Protein AF-A0ABD0JSL9-F1 (afdb_monomer_lite)

Radius of gyration: 33.21 Å; chains: 1; bounding box: 53×94×77 Å

Sequence (143 aa):
GLDPYSRDEIYRDDRREEEDPYRRVVRNGRGASDRFNADHLADQNSLSDFNSSEPAFELDHLATFAAGGARKGTMHVEDGLRKLRQMENTTGIWTMRCILLVERRFIVILDKNSGEELERFPVQYVQEPTAIFKNDRARSTTT

pLDDT: mean 70.07, std 23.46, range [32.88, 97.81]

InterPro domains:
  IPR011993 PH-like domain superfamily [G3DSA:2.30.29.30] (49-141)
  IPR013625 Tensin/EPS8 phosphotyrosine-binding domain [PF08416] (58-136)
  IPR039801 Epidermal growth factor receptor kinase substrate 8-like [PTHR12287] (51-139)

Organism: NCBI:txid370345

Structure (mmCIF, N/CA/C/O backbone):
data_AF-A0ABD0JSL9-F1
#
_entry.id   AF-A0ABD0JSL9-F1
#
loop_
_atom_site.group_PDB
_atom_site.id
_atom_site.type_symbol
_atom_site.label_atom_id
_atom_site.label_alt_id
_atom_site.label_comp_id
_atom_site.label_asym_id
_atom_site.label_entity_id
_atom_site.label_seq_id
_atom_site.pdbx_PDB_ins_code
_atom_site.Cartn_x
_atom_site.Cartn_y
_atom_site.Cartn_z
_atom_site.occupancy
_atom_site.B_iso_or_equiv
_atom_site.auth_seq_id
_atom_site.auth_comp_id
_atom_site.auth_asym_id
_atom_site.auth_atom_id
_atom_site.pdbx_PDB_model_num
ATOM 1 N N . GLY A 1 1 ? -41.353 -78.548 33.325 1.00 37.25 1 GLY A N 1
ATOM 2 C CA . GLY A 1 1 ? -41.331 -77.536 34.393 1.00 37.25 1 GLY A CA 1
ATOM 3 C C . GLY A 1 1 ? -39.888 -77.241 34.721 1.00 37.25 1 GLY A C 1
ATOM 4 O O . GLY A 1 1 ? -39.125 -78.190 34.811 1.00 37.25 1 GLY A O 1
ATOM 5 N N . LEU A 1 2 ? -39.558 -75.952 34.795 1.00 36.72 2 LEU A N 1
ATOM 6 C CA . LEU A 1 2 ? -38.305 -75.334 35.267 1.00 36.72 2 LEU A CA 1
ATOM 7 C C . LEU A 1 2 ? -37.860 -75.984 36.608 1.00 36.72 2 LEU A C 1
ATOM 9 O O . LEU A 1 2 ? -38.735 -76.390 37.366 1.00 36.72 2 LEU A O 1
ATOM 13 N N . ASP A 1 3 ? -36.579 -76.206 36.923 1.00 46.94 3 ASP A N 1
ATOM 14 C CA . ASP A 1 3 ? -35.562 -75.179 37.203 1.00 46.94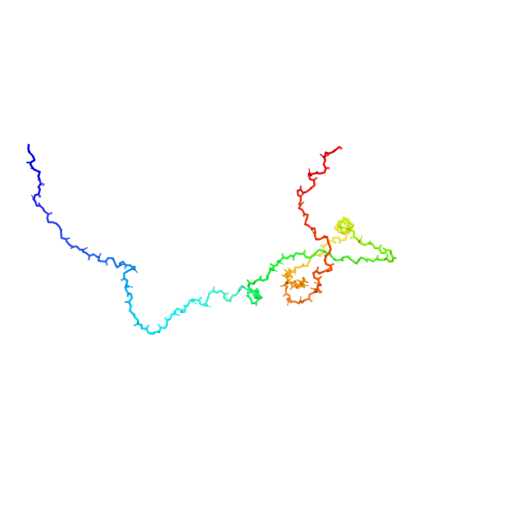 3 ASP A CA 1
ATOM 15 C C . ASP A 1 3 ? -34.102 -75.728 37.090 1.00 46.94 3 ASP A C 1
ATOM 17 O O . ASP A 1 3 ? -33.869 -76.905 37.390 1.00 46.94 3 ASP A O 1
ATOM 21 N N . PRO A 1 4 ? -33.155 -74.886 36.619 1.00 44.97 4 PRO A N 1
ATOM 22 C CA . PRO A 1 4 ? -31.752 -75.170 36.305 1.00 44.97 4 PRO A CA 1
ATOM 23 C C . PRO A 1 4 ? -30.720 -75.020 37.450 1.00 44.97 4 PRO A C 1
ATOM 25 O O . PRO A 1 4 ? -30.772 -74.132 38.285 1.00 44.97 4 PRO A O 1
ATOM 28 N N . TYR A 1 5 ? -29.677 -75.850 37.360 1.00 42.75 5 TYR A N 1
ATOM 29 C CA . TYR A 1 5 ? -28.267 -75.591 37.695 1.00 42.75 5 TYR A CA 1
ATOM 30 C C . TYR A 1 5 ? -27.906 -74.314 38.489 1.00 42.75 5 TYR A C 1
ATOM 32 O O . TYR A 1 5 ? -27.988 -73.203 37.976 1.00 42.75 5 TYR A O 1
ATOM 40 N N . SER A 1 6 ? -27.243 -74.495 39.634 1.00 47.94 6 SER A N 1
ATOM 41 C CA . SER A 1 6 ? -25.767 -74.430 39.729 1.00 47.94 6 SER A CA 1
ATOM 42 C C . SER A 1 6 ? -25.315 -73.874 41.087 1.00 47.94 6 SER A C 1
ATOM 44 O O . SER A 1 6 ? -25.381 -72.679 41.365 1.00 47.94 6 SER A O 1
ATOM 46 N N . ARG A 1 7 ? -24.823 -74.784 41.922 1.00 39.66 7 ARG A N 1
ATOM 47 C CA . ARG A 1 7 ? -24.014 -74.589 43.133 1.00 39.66 7 ARG A CA 1
ATOM 48 C C . ARG A 1 7 ? -22.830 -75.533 42.920 1.00 39.66 7 ARG A C 1
ATOM 50 O O . ARG A 1 7 ? -23.072 -76.663 42.513 1.00 39.66 7 ARG A O 1
ATOM 57 N N . ASP A 1 8 ? -21.563 -75.214 43.092 1.00 36.97 8 ASP A N 1
ATOM 58 C CA . ASP A 1 8 ? -20.811 -74.123 43.694 1.00 36.97 8 ASP A CA 1
ATOM 59 C C . ASP A 1 8 ? -19.435 -74.150 42.986 1.00 36.97 8 ASP A C 1
ATOM 61 O O . ASP A 1 8 ? -19.054 -75.213 42.507 1.00 36.97 8 ASP A O 1
ATOM 65 N N . GLU A 1 9 ? -18.688 -73.041 42.931 1.00 40.81 9 GLU A N 1
ATOM 66 C CA . GLU A 1 9 ? -17.226 -73.019 43.182 1.00 40.81 9 GLU A CA 1
ATOM 67 C C . GLU A 1 9 ? -16.654 -71.599 43.014 1.00 40.81 9 GLU A C 1
ATOM 69 O O . GLU A 1 9 ? -16.235 -71.147 41.954 1.00 40.81 9 GLU A O 1
ATOM 74 N N . ILE A 1 10 ? -16.731 -70.858 44.119 1.00 41.38 10 ILE A N 1
ATOM 75 C CA . ILE A 1 10 ? -15.636 -70.118 44.764 1.00 41.38 10 ILE A CA 1
ATOM 76 C C . ILE A 1 10 ? -14.383 -69.879 43.890 1.00 41.38 10 ILE A C 1
ATOM 78 O O . ILE A 1 10 ? -13.481 -70.709 43.869 1.00 41.38 10 ILE A O 1
ATOM 82 N N . TYR A 1 11 ? -14.235 -68.661 43.359 1.00 38.72 11 TYR A N 1
ATOM 83 C CA . TYR A 1 11 ? -12.940 -67.970 43.318 1.00 38.72 11 TYR A CA 1
ATOM 84 C C . TYR A 1 11 ? -13.102 -66.522 43.782 1.00 38.72 11 TYR A C 1
ATOM 86 O O . TYR A 1 11 ? -14.113 -65.864 43.546 1.00 38.72 11 TYR A O 1
ATOM 94 N N . ARG A 1 12 ? -12.110 -66.106 44.563 1.00 42.66 12 ARG A N 1
ATOM 95 C CA . ARG A 1 12 ? -12.087 -64.945 45.444 1.00 42.66 12 ARG A CA 1
ATOM 96 C C . ARG A 1 12 ? -11.902 -63.627 44.690 1.00 42.66 12 ARG A C 1
ATOM 98 O O . ARG A 1 12 ? -11.105 -63.539 43.767 1.00 42.66 12 ARG A O 1
ATOM 105 N N . ASP A 1 13 ? -12.648 -62.651 45.188 1.00 41.62 13 ASP A N 1
ATOM 106 C CA . ASP A 1 13 ? -12.357 -61.226 45.365 1.00 41.62 13 ASP A CA 1
ATOM 107 C C . ASP A 1 13 ? -10.915 -60.758 45.082 1.00 41.62 13 ASP A C 1
ATOM 109 O O . ASP A 1 13 ? -9.981 -61.174 45.760 1.00 41.62 13 ASP A O 1
ATOM 113 N N . ASP A 1 14 ? -10.790 -59.830 44.131 1.00 40.69 14 ASP A N 1
ATOM 114 C CA . ASP A 1 14 ? -9.835 -58.717 44.165 1.00 40.69 14 ASP A CA 1
ATOM 115 C C . ASP A 1 14 ? -10.476 -57.531 43.420 1.00 40.69 14 ASP A C 1
ATOM 117 O O . ASP A 1 14 ? -10.244 -57.277 42.233 1.00 40.69 14 ASP A O 1
ATOM 121 N N . ARG A 1 15 ? -11.356 -56.809 44.125 1.00 45.66 15 ARG A N 1
ATOM 122 C CA . ARG A 1 15 ? -11.791 -55.462 43.733 1.00 45.66 15 ARG A CA 1
ATOM 123 C C . ARG A 1 15 ? -10.578 -54.532 43.655 1.00 45.66 15 ARG A C 1
ATOM 125 O O . ARG A 1 15 ? -10.098 -54.049 44.678 1.00 45.66 15 ARG A O 1
ATOM 132 N N . ARG A 1 16 ? -10.143 -54.179 42.446 1.00 39.69 16 ARG A N 1
ATOM 133 C CA . ARG A 1 16 ? -9.540 -52.860 42.221 1.00 39.69 16 ARG A CA 1
ATOM 134 C C . ARG A 1 16 ? -10.669 -51.896 41.892 1.00 39.69 16 ARG A C 1
ATOM 136 O O . ARG A 1 16 ? -11.269 -51.979 40.827 1.00 39.69 16 ARG A O 1
ATOM 143 N N . GLU A 1 17 ? -10.997 -51.045 42.855 1.00 48.22 17 GLU A N 1
ATOM 144 C CA . GLU A 1 17 ? -11.860 -49.885 42.659 1.00 48.22 17 GLU A CA 1
ATOM 145 C C . GLU A 1 17 ? -11.149 -48.936 41.681 1.00 48.22 17 GLU A C 1
ATOM 147 O O . GLU A 1 17 ? -10.259 -48.185 42.070 1.00 48.22 17 GLU A O 1
ATOM 152 N N . GLU A 1 18 ? -11.473 -49.020 40.389 1.00 46.78 18 GLU A N 1
ATOM 153 C CA . GLU A 1 18 ? -11.147 -47.948 39.449 1.00 46.78 18 GLU A CA 1
ATOM 154 C C . GLU A 1 18 ? -12.000 -46.734 39.827 1.00 46.78 18 GLU A C 1
ATOM 156 O O . GLU A 1 18 ? -13.229 -46.744 39.726 1.00 46.78 18 GLU A O 1
ATOM 161 N N . GLU A 1 19 ? -11.329 -45.713 40.355 1.00 47.97 19 GLU A N 1
ATOM 162 C CA . GLU A 1 19 ? -11.908 -44.425 40.710 1.00 47.97 19 GLU A CA 1
ATOM 163 C C . GLU A 1 19 ? -12.548 -43.785 39.470 1.00 47.97 19 GLU A C 1
ATOM 165 O O . GLU A 1 19 ? -11.863 -43.387 38.531 1.00 47.97 19 GLU A O 1
ATOM 170 N N . ASP A 1 20 ? -13.877 -43.684 39.469 1.00 48.88 20 ASP A N 1
ATOM 171 C CA . ASP A 1 20 ? -14.653 -42.965 38.458 1.00 48.88 20 ASP A CA 1
ATOM 172 C C . ASP A 1 20 ? -14.411 -41.445 38.612 1.00 48.88 20 ASP A C 1
ATOM 174 O O . ASP A 1 20 ? -14.859 -40.848 39.605 1.00 48.88 20 ASP A O 1
ATOM 178 N N . PRO A 1 21 ? -13.706 -40.777 37.673 1.00 50.03 21 PRO A N 1
ATOM 179 C CA . PRO A 1 21 ? -13.265 -39.392 37.846 1.00 50.03 21 PRO A CA 1
ATOM 180 C C . PRO A 1 21 ? -14.407 -38.367 37.766 1.00 50.03 21 PRO A C 1
ATOM 182 O O . PRO A 1 21 ? -14.173 -37.174 37.956 1.00 50.03 21 PRO A O 1
ATOM 185 N N . TYR A 1 22 ? -15.650 -38.794 37.524 1.00 42.09 22 TYR A N 1
ATOM 186 C CA . TYR A 1 22 ? -16.796 -37.888 37.394 1.00 42.09 22 TYR A CA 1
ATOM 187 C C . TYR A 1 22 ? -17.657 -37.769 38.655 1.00 42.09 22 TYR A C 1
ATOM 189 O O . TYR A 1 22 ? -18.662 -37.052 38.655 1.00 42.09 22 TYR A O 1
ATOM 197 N N . ARG A 1 23 ? -17.267 -38.402 39.771 1.00 48.53 23 ARG A N 1
ATOM 198 C CA . ARG A 1 23 ? -18.041 -38.349 41.018 1.00 48.53 23 ARG A CA 1
ATOM 199 C C . ARG A 1 23 ? -17.403 -37.466 42.091 1.00 48.53 23 ARG A C 1
ATOM 201 O O . ARG A 1 23 ? -16.936 -37.961 43.113 1.00 48.53 23 ARG A O 1
ATOM 208 N N . ARG A 1 24 ? -17.544 -36.137 41.973 1.00 41.06 24 ARG A N 1
ATOM 209 C CA . ARG A 1 24 ? -17.667 -35.309 43.191 1.00 41.06 24 ARG A CA 1
ATOM 210 C C . ARG A 1 24 ? -18.560 -34.074 43.057 1.00 41.06 24 ARG A C 1
ATOM 212 O O . ARG A 1 24 ? -18.257 -33.087 42.404 1.00 41.06 24 ARG A O 1
ATOM 219 N N . VAL A 1 25 ? -19.660 -34.198 43.790 1.00 39.09 25 VAL A N 1
ATOM 220 C CA . VAL A 1 25 ? -20.605 -33.211 44.315 1.00 39.09 25 VAL A CA 1
ATOM 221 C C . VAL A 1 25 ? -20.020 -31.859 44.748 1.00 39.09 25 VAL A C 1
ATOM 223 O O . VAL A 1 25 ? -19.060 -31.776 45.508 1.00 39.09 25 VAL A O 1
ATOM 226 N N . VAL A 1 26 ? -20.766 -30.826 44.351 1.00 47.88 26 VAL A N 1
ATOM 227 C CA . VAL A 1 26 ? -21.046 -29.539 45.008 1.00 47.88 26 VAL A CA 1
ATOM 228 C C . VAL A 1 26 ? -20.678 -29.472 46.504 1.00 47.88 26 VAL A C 1
ATOM 230 O O . VAL A 1 26 ? -21.320 -30.125 47.329 1.00 47.88 26 VAL A O 1
ATOM 233 N N . ARG A 1 27 ? -19.746 -28.577 46.875 1.00 36.28 27 ARG A N 1
ATOM 234 C CA . ARG A 1 27 ? -19.806 -27.778 48.120 1.00 36.28 27 ARG A CA 1
ATOM 235 C C . ARG A 1 27 ? -18.802 -26.616 48.120 1.00 36.28 27 ARG A C 1
ATOM 237 O O . ARG A 1 27 ? -17.629 -26.791 47.822 1.00 36.28 27 ARG A O 1
ATOM 244 N N . ASN A 1 28 ? -19.309 -25.444 48.494 1.00 38.72 28 ASN A N 1
ATOM 245 C CA . ASN A 1 28 ? -18.648 -24.139 48.564 1.00 38.72 28 ASN A CA 1
ATOM 246 C C . ASN A 1 28 ? -17.298 -24.139 49.307 1.00 38.72 28 ASN A C 1
ATOM 248 O O . ASN A 1 28 ? -17.215 -24.603 50.443 1.00 38.72 28 ASN A O 1
ATOM 252 N N . GLY A 1 29 ? -16.291 -23.482 48.727 1.00 32.88 29 GLY A N 1
ATOM 253 C CA . GLY A 1 29 ? -15.022 -23.174 49.384 1.00 32.88 29 GLY A CA 1
ATOM 254 C C . GLY A 1 29 ? -14.081 -22.419 48.448 1.00 32.88 29 GLY A C 1
ATOM 255 O O . GLY A 1 29 ? -13.887 -22.809 47.308 1.00 32.88 29 GLY A O 1
ATOM 256 N N . ARG A 1 30 ? -13.554 -21.293 48.923 1.00 41.16 30 ARG A N 1
ATOM 257 C CA . ARG A 1 30 ? -12.666 -20.364 48.216 1.00 41.16 30 ARG A CA 1
ATOM 258 C C . ARG A 1 30 ? -11.325 -21.021 47.861 1.00 41.16 30 ARG A C 1
ATOM 260 O O . ARG A 1 30 ? -10.764 -21.708 48.707 1.00 41.16 30 ARG A O 1
ATOM 267 N N . GLY A 1 31 ? -10.760 -20.661 46.706 1.00 37.28 31 GLY A N 1
ATOM 268 C CA . GLY A 1 31 ? -9.323 -20.785 46.441 1.00 37.28 31 GLY A CA 1
ATOM 269 C C . GLY A 1 31 ? -8.963 -21.501 45.141 1.00 37.28 31 GLY A C 1
ATOM 270 O O . GLY A 1 31 ? -9.313 -22.657 44.956 1.00 37.28 31 GLY A O 1
ATOM 271 N N . ALA A 1 32 ? -8.182 -20.799 44.316 1.00 50.62 32 ALA A N 1
ATOM 272 C CA . ALA A 1 32 ? -7.266 -21.344 43.313 1.00 50.62 32 ALA A CA 1
ATOM 273 C C . ALA A 1 32 ? -7.885 -22.154 42.157 1.00 50.62 32 ALA A C 1
ATOM 275 O O . ALA A 1 32 ? -7.666 -23.354 42.043 1.00 50.62 32 ALA A O 1
ATOM 276 N N . SER A 1 33 ? -8.579 -21.469 41.245 1.00 42.00 33 SER A N 1
ATOM 277 C CA . SER A 1 33 ? -8.821 -21.983 39.895 1.00 42.00 33 SER A CA 1
ATOM 278 C C . SER A 1 33 ? -7.608 -21.696 39.006 1.00 42.00 33 SER A C 1
ATOM 280 O O . SER A 1 33 ? -7.358 -20.554 38.619 1.00 42.00 33 SER A O 1
ATOM 282 N N . ASP A 1 34 ? -6.863 -22.764 38.750 1.00 43.91 34 ASP A N 1
ATOM 283 C CA . ASP A 1 34 ? -6.288 -23.115 37.457 1.00 43.91 34 ASP A CA 1
ATOM 284 C C . ASP A 1 34 ? -5.349 -22.096 36.810 1.00 43.91 34 ASP A C 1
ATOM 286 O O . ASP A 1 34 ? -5.690 -21.302 35.934 1.00 43.91 34 ASP A O 1
ATOM 290 N N . ARG A 1 35 ? -4.079 -22.241 37.201 1.00 43.25 35 ARG A N 1
ATOM 291 C CA . ARG A 1 35 ? -2.927 -21.963 36.343 1.00 43.25 35 ARG A CA 1
ATOM 292 C C . ARG A 1 35 ? -3.025 -22.864 35.107 1.00 43.25 35 ARG A C 1
ATOM 294 O O . ARG A 1 35 ? -2.435 -23.940 35.070 1.00 43.25 35 ARG A O 1
ATOM 301 N N . PHE A 1 36 ? -3.796 -22.445 34.111 1.00 44.31 36 PHE A N 1
ATOM 302 C CA . PHE A 1 36 ? -3.683 -23.008 32.774 1.00 44.31 36 PHE A CA 1
ATOM 303 C C . PHE A 1 36 ? -2.287 -22.665 32.253 1.00 44.31 36 PHE A C 1
ATOM 305 O O . PHE A 1 36 ? -1.916 -21.496 32.199 1.00 44.31 36 PHE A O 1
ATOM 312 N N . ASN A 1 37 ? -1.509 -23.715 31.978 1.00 46.09 37 ASN A N 1
ATOM 313 C CA . ASN A 1 37 ? -0.131 -23.703 31.487 1.00 46.09 37 ASN A CA 1
ATOM 314 C C . ASN A 1 37 ? 0.167 -22.510 30.564 1.00 46.09 37 ASN A C 1
ATOM 316 O O . ASN A 1 37 ? -0.190 -22.523 29.388 1.00 46.09 37 ASN A O 1
ATOM 320 N N . ALA A 1 38 ? 0.864 -21.513 31.111 1.00 47.69 38 ALA A N 1
ATOM 321 C CA . ALA A 1 38 ? 1.350 -20.326 30.410 1.00 47.69 38 ALA A CA 1
ATOM 322 C C . ALA A 1 38 ? 2.804 -20.480 29.916 1.00 47.69 38 ALA A C 1
ATOM 324 O O . ALA A 1 38 ? 3.397 -19.511 29.456 1.00 47.69 38 ALA A O 1
ATOM 325 N N . ASP A 1 39 ? 3.372 -21.691 29.973 1.00 45.03 39 ASP A N 1
ATOM 326 C CA . ASP A 1 39 ? 4.827 -21.886 29.874 1.00 45.03 39 ASP A CA 1
ATOM 327 C C . ASP A 1 39 ? 5.286 -22.681 28.636 1.00 45.03 39 ASP A C 1
ATOM 329 O O . ASP A 1 39 ? 6.399 -23.198 28.625 1.00 45.03 39 ASP A O 1
ATOM 333 N N . HIS A 1 40 ? 4.478 -22.808 27.570 1.00 45.44 40 HIS A N 1
ATOM 334 C CA . HIS A 1 40 ? 4.905 -23.601 26.400 1.00 45.44 40 HIS A CA 1
ATOM 335 C C . HIS A 1 40 ? 4.554 -23.065 25.003 1.00 45.44 40 HIS A C 1
ATOM 337 O O . HIS A 1 40 ? 4.551 -23.847 24.054 1.00 45.44 40 HIS A O 1
ATOM 343 N N . LEU A 1 41 ? 4.303 -21.757 24.845 1.00 46.12 41 LEU A N 1
ATOM 344 C CA . LEU A 1 41 ? 4.181 -21.102 23.523 1.00 46.12 41 LEU A CA 1
ATOM 345 C C . LEU A 1 41 ? 4.804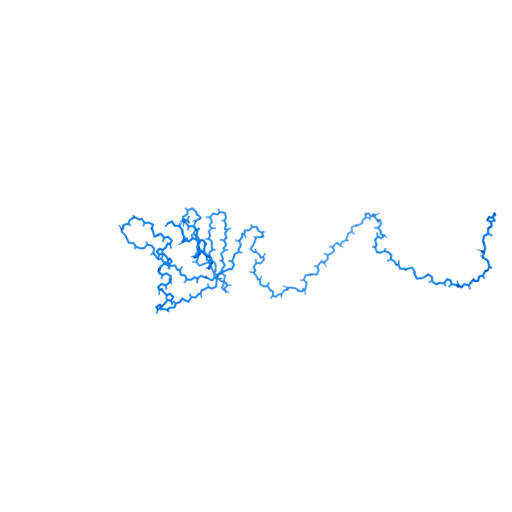 -19.693 23.470 1.00 46.12 41 LEU A C 1
ATOM 347 O O . LEU A 1 41 ? 4.460 -18.881 22.614 1.00 46.12 41 LEU A O 1
ATOM 351 N N . ALA A 1 42 ? 5.749 -19.401 24.362 1.00 46.62 42 ALA A N 1
ATOM 352 C CA . ALA A 1 42 ? 6.530 -18.170 24.327 1.00 46.62 42 ALA A CA 1
ATOM 353 C C . ALA A 1 42 ? 7.632 -18.238 23.250 1.00 46.62 42 ALA A C 1
ATOM 355 O O . ALA A 1 42 ? 8.801 -18.152 23.599 1.00 46.62 42 ALA A O 1
ATOM 356 N N . ASP A 1 43 ? 7.278 -18.452 21.972 1.00 45.72 43 ASP A N 1
ATOM 357 C CA . ASP A 1 43 ? 8.181 -18.098 20.856 1.00 45.72 43 ASP A CA 1
ATOM 358 C C . ASP A 1 43 ? 7.547 -18.056 19.448 1.00 45.72 43 ASP A C 1
ATOM 360 O O . ASP A 1 43 ? 8.240 -18.205 18.443 1.00 45.72 43 ASP A O 1
ATOM 364 N N . GLN A 1 44 ? 6.226 -17.881 19.317 1.00 48.53 44 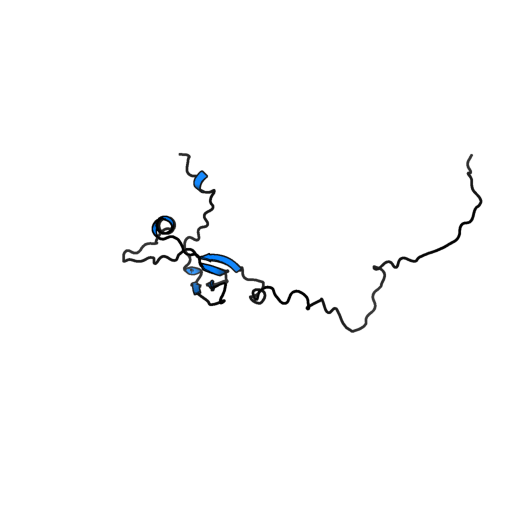GLN A N 1
ATOM 365 C CA . GLN A 1 44 ? 5.626 -17.673 17.992 1.00 48.53 44 GLN A CA 1
ATOM 366 C C . GLN A 1 44 ? 4.703 -16.460 17.965 1.00 48.53 44 GLN A C 1
ATOM 368 O O . GLN A 1 44 ? 3.489 -16.550 18.081 1.00 48.53 44 GLN A O 1
ATOM 373 N N . ASN A 1 45 ? 5.364 -15.341 17.679 1.00 45.69 45 ASN A N 1
ATOM 374 C CA . ASN A 1 45 ? 4.869 -14.260 16.845 1.00 45.69 45 ASN A CA 1
ATOM 375 C C . ASN A 1 45 ? 3.840 -13.316 17.489 1.00 45.69 45 ASN A C 1
ATOM 377 O O . ASN A 1 45 ? 2.642 -13.576 17.553 1.00 45.69 45 ASN A O 1
ATOM 381 N N . SER A 1 46 ? 4.375 -12.161 17.880 1.00 49.44 46 SER A N 1
ATOM 382 C CA . SER A 1 46 ? 3.757 -10.905 18.310 1.00 49.44 46 SER A CA 1
ATOM 383 C C . SER A 1 46 ? 2.717 -10.345 17.314 1.00 49.44 46 SER A C 1
ATOM 385 O O . SER A 1 46 ? 2.881 -9.256 16.771 1.00 49.44 46 SER A O 1
ATOM 387 N N . LEU A 1 47 ? 1.641 -11.090 17.059 1.00 52.56 47 LEU A N 1
ATOM 388 C CA . LEU A 1 47 ? 0.451 -10.657 16.313 1.00 52.56 47 LEU A CA 1
ATOM 389 C C . LEU A 1 47 ? -0.838 -10.834 17.133 1.00 52.56 47 LEU A C 1
ATOM 391 O O . LEU A 1 47 ? -1.872 -10.282 16.772 1.00 52.56 47 LEU A O 1
ATOM 395 N N . SER A 1 48 ? -0.790 -11.569 18.248 1.00 50.47 48 SER A N 1
ATOM 396 C CA . SER A 1 48 ? -1.948 -11.835 19.112 1.00 50.47 48 SER A CA 1
ATOM 397 C C . SER A 1 48 ? -2.395 -10.643 19.967 1.00 50.47 48 SER A C 1
ATOM 399 O O . SER A 1 48 ? -3.502 -10.678 20.496 1.00 50.47 48 SER A O 1
ATOM 401 N N . ASP A 1 49 ? -1.576 -9.592 20.083 1.00 50.12 49 ASP A N 1
ATOM 402 C CA . ASP A 1 49 ? -1.908 -8.379 20.852 1.00 50.12 49 ASP A CA 1
ATOM 403 C C . ASP A 1 49 ? -2.652 -7.309 20.028 1.00 50.12 49 ASP A C 1
ATOM 405 O O . ASP A 1 49 ? -3.164 -6.336 20.586 1.00 50.12 49 ASP A O 1
ATOM 409 N N . PHE A 1 50 ? -2.800 -7.498 18.711 1.00 53.22 50 PHE A N 1
ATOM 410 C CA . PHE A 1 50 ? -3.705 -6.689 17.892 1.00 53.22 50 PHE A CA 1
ATOM 411 C C . PHE A 1 50 ? -5.125 -7.264 17.985 1.00 53.22 50 PHE A C 1
ATOM 413 O O . PHE A 1 50 ? -5.511 -8.118 17.199 1.00 53.22 50 PHE A O 1
ATOM 420 N N . ASN A 1 51 ? -5.882 -6.814 18.993 1.00 46.06 51 ASN A N 1
ATOM 421 C CA . ASN A 1 51 ? -7.351 -6.825 19.081 1.00 46.06 51 ASN A CA 1
ATOM 422 C C . ASN A 1 51 ? -8.079 -7.920 18.267 1.00 46.06 51 ASN A C 1
ATOM 424 O O . ASN A 1 51 ? -8.358 -7.757 17.081 1.00 46.06 51 ASN A O 1
ATOM 428 N N . SER A 1 52 ? -8.517 -8.971 18.960 1.00 54.84 52 SER A N 1
ATOM 429 C CA . SER A 1 52 ? -9.242 -10.170 18.495 1.00 54.84 52 SER A CA 1
ATOM 430 C C . SER A 1 52 ? -10.551 -9.978 17.693 1.00 54.84 52 SER A C 1
ATOM 432 O O . SER A 1 52 ? -11.332 -10.921 17.569 1.00 54.84 52 SER A O 1
ATOM 434 N N . SER A 1 53 ? -10.830 -8.796 17.139 1.00 67.06 53 SER A N 1
ATOM 435 C CA . SER A 1 53 ? -12.065 -8.490 16.410 1.00 67.06 53 SER A CA 1
ATOM 436 C C . SER A 1 53 ? -11.876 -7.944 14.992 1.00 67.06 53 SER A C 1
ATOM 438 O O . SER A 1 53 ? -12.852 -7.986 14.240 1.00 67.06 53 SER A O 1
ATOM 440 N N . GLU A 1 54 ? -10.716 -7.402 14.611 1.00 76.94 54 GLU A N 1
ATOM 441 C CA . GLU A 1 54 ? -10.541 -6.788 13.283 1.00 76.94 54 GLU A CA 1
ATOM 442 C C . GLU A 1 54 ? -9.764 -7.722 12.336 1.00 76.94 54 GLU A C 1
ATOM 444 O O . GLU A 1 54 ? -8.740 -8.276 12.736 1.00 76.94 54 GLU A O 1
ATOM 449 N N . PRO A 1 55 ? -10.247 -7.961 11.097 1.00 91.31 55 PRO A N 1
ATOM 450 C CA . PRO A 1 55 ? -9.584 -8.874 10.171 1.00 91.31 55 PRO A CA 1
ATOM 451 C C . PRO A 1 55 ? -8.174 -8.409 9.786 1.00 91.31 55 PRO A C 1
ATOM 453 O O . PRO A 1 55 ? -7.988 -7.280 9.325 1.00 91.31 55 PRO A O 1
ATOM 456 N N . ALA A 1 56 ? -7.210 -9.323 9.908 1.00 93.94 56 ALA A N 1
ATOM 457 C CA . ALA A 1 56 ? -5.826 -9.150 9.486 1.00 93.94 56 ALA A CA 1
ATOM 458 C C . ALA A 1 56 ? -5.452 -10.220 8.452 1.00 93.94 56 ALA A C 1
ATOM 460 O O . ALA A 1 56 ? -5.730 -11.405 8.651 1.00 93.94 56 ALA A O 1
ATOM 461 N N . PHE A 1 57 ? -4.812 -9.812 7.357 1.00 96.06 57 PHE A N 1
ATOM 462 C CA . PHE A 1 57 ? -4.418 -10.711 6.272 1.00 96.06 57 PHE A CA 1
ATOM 463 C C . PHE A 1 57 ? -2.938 -10.552 5.951 1.00 96.06 57 PHE A C 1
ATOM 465 O O . PHE A 1 57 ? -2.477 -9.447 5.678 1.00 96.06 57 PHE A O 1
ATOM 472 N N . GLU A 1 58 ? -2.199 -11.656 5.931 1.00 96.62 58 GLU A N 1
ATOM 473 C CA . GLU A 1 58 ? -0.853 -11.653 5.363 1.00 96.62 58 GLU A CA 1
ATOM 474 C C . GLU A 1 58 ? -0.934 -11.625 3.834 1.00 96.62 58 GLU A C 1
ATOM 476 O O . GLU A 1 58 ? -1.717 -12.371 3.238 1.00 96.62 58 GLU A O 1
ATOM 481 N N . LEU A 1 59 ? -0.123 -10.784 3.192 1.00 96.25 59 LEU A N 1
ATOM 482 C CA . LEU A 1 59 ? -0.078 -10.686 1.736 1.00 96.25 59 LEU A CA 1
ATOM 483 C C . LEU A 1 59 ? 1.301 -10.292 1.210 1.00 96.25 59 LEU A C 1
ATOM 485 O O . LEU A 1 59 ? 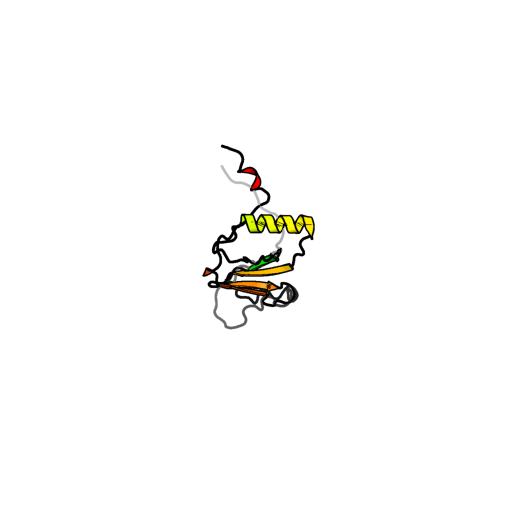2.127 -9.735 1.929 1.00 96.25 59 LEU A O 1
ATOM 489 N N . ASP A 1 60 ? 1.518 -10.564 -0.074 1.00 96.88 60 ASP A N 1
ATOM 490 C CA . ASP A 1 60 ? 2.651 -10.054 -0.837 1.00 96.88 60 ASP A CA 1
ATOM 491 C C . ASP A 1 60 ? 2.182 -8.843 -1.657 1.00 96.88 60 ASP A C 1
ATOM 493 O O . ASP A 1 60 ? 1.385 -8.974 -2.591 1.00 96.88 60 ASP A O 1
ATOM 497 N N . HIS A 1 61 ? 2.657 -7.648 -1.307 1.00 95.38 61 HIS A N 1
ATOM 498 C CA . HIS A 1 61 ? 2.418 -6.441 -2.093 1.00 95.38 61 HIS A CA 1
ATOM 499 C C . HIS A 1 61 ? 3.240 -6.501 -3.383 1.00 95.38 61 HIS A C 1
ATOM 501 O O . HIS A 1 61 ? 4.436 -6.794 -3.351 1.00 95.38 61 HIS A O 1
ATOM 507 N N . LEU A 1 62 ? 2.577 -6.268 -4.520 1.00 95.62 62 LEU A N 1
ATOM 508 C CA . LEU A 1 62 ? 3.184 -6.401 -5.847 1.00 95.62 62 LEU A CA 1
ATOM 509 C C . LEU A 1 62 ? 3.588 -5.053 -6.452 1.00 95.62 62 LEU A C 1
ATOM 511 O O . LEU A 1 62 ? 4.635 -4.951 -7.085 1.00 95.62 62 LEU A O 1
ATOM 515 N N . ALA A 1 63 ? 2.720 -4.043 -6.348 1.00 92.75 63 ALA A N 1
ATOM 516 C CA . ALA A 1 63 ? 2.936 -2.731 -6.948 1.00 92.75 63 ALA A CA 1
ATOM 517 C C . ALA A 1 63 ? 1.910 -1.700 -6.467 1.00 92.75 63 ALA A C 1
ATOM 519 O O . ALA A 1 63 ? 0.743 -2.031 -6.263 1.00 92.75 63 ALA A O 1
ATOM 520 N N . THR A 1 64 ? 2.325 -0.433 -6.436 1.00 90.12 64 THR A N 1
ATOM 521 C CA . THR A 1 64 ? 1.430 0.729 -6.353 1.00 90.12 64 THR A CA 1
ATOM 522 C C . THR A 1 64 ? 1.687 1.609 -7.571 1.00 90.12 64 THR A C 1
ATOM 524 O O . THR A 1 64 ? 2.824 1.990 -7.849 1.00 90.12 64 THR A O 1
ATOM 527 N N . PHE A 1 65 ? 0.635 1.942 -8.320 1.00 87.44 65 PHE A N 1
ATOM 528 C CA . PHE A 1 65 ? 0.741 2.831 -9.475 1.00 87.44 65 PHE A CA 1
ATOM 529 C C . PHE A 1 65 ? 0.111 4.179 -9.155 1.00 87.44 65 PHE A C 1
ATOM 531 O O . PHE A 1 65 ? -1.054 4.251 -8.769 1.00 87.44 65 PHE A O 1
ATOM 538 N N . ALA A 1 66 ? 0.848 5.262 -9.395 1.00 83.94 66 ALA A N 1
ATOM 539 C CA . ALA A 1 66 ? 0.255 6.587 -9.361 1.00 83.94 66 ALA A CA 1
ATOM 540 C C . ALA A 1 66 ? -0.793 6.716 -10.479 1.00 83.94 66 ALA A C 1
ATOM 542 O O . ALA A 1 66 ? -0.495 6.531 -11.666 1.00 83.94 66 ALA A O 1
ATOM 543 N N . ALA A 1 67 ? -2.017 7.086 -10.108 1.00 71.94 67 ALA A N 1
ATOM 544 C CA . ALA A 1 67 ? -3.049 7.506 -11.049 1.00 71.94 67 ALA A CA 1
ATOM 545 C C . ALA A 1 67 ? -2.744 8.939 -11.536 1.00 71.94 67 ALA A C 1
ATOM 547 O O . ALA A 1 67 ? -3.367 9.908 -11.113 1.00 71.94 67 ALA A O 1
ATOM 548 N N . GLY A 1 68 ? -1.703 9.105 -12.356 1.00 61.72 68 GLY A N 1
ATOM 549 C CA . GLY A 1 68 ? -1.201 10.423 -12.759 1.00 61.72 68 GLY A CA 1
ATOM 550 C C . GLY A 1 68 ? -1.689 10.908 -14.130 1.00 61.72 68 GLY A C 1
ATOM 551 O O . GLY A 1 68 ? -1.338 10.305 -15.141 1.00 61.72 68 GLY A O 1
ATOM 552 N N . GLY A 1 69 ? -2.380 12.063 -14.159 1.00 52.59 69 GLY A N 1
ATOM 553 C CA . GLY A 1 69 ? -2.261 13.056 -15.246 1.00 52.59 69 GLY A CA 1
ATOM 554 C C . GLY A 1 69 ? -3.541 13.725 -15.790 1.00 52.59 69 GLY A C 1
ATOM 555 O O . GLY A 1 69 ? -4.143 13.207 -16.721 1.00 52.59 69 GLY A O 1
ATOM 556 N N . ALA A 1 70 ? -3.870 14.927 -15.281 1.00 46.84 70 ALA A N 1
ATOM 557 C CA . ALA A 1 70 ? -4.628 16.074 -15.855 1.00 46.84 70 ALA A CA 1
ATOM 558 C C . ALA A 1 70 ? -5.974 15.897 -16.603 1.00 46.84 70 ALA A C 1
ATOM 560 O O . ALA A 1 70 ? -6.669 16.888 -16.827 1.00 46.84 70 ALA A O 1
ATOM 561 N N . ARG A 1 71 ? -6.411 14.689 -16.951 1.00 52.59 71 ARG A N 1
ATOM 562 C CA . ARG A 1 71 ? -7.771 14.425 -17.425 1.00 52.59 71 ARG A CA 1
ATOM 563 C C . ARG A 1 71 ? -8.452 13.506 -16.430 1.00 52.59 71 ARG A C 1
ATOM 565 O O . ARG A 1 71 ? -8.314 12.296 -16.469 1.00 52.59 71 ARG A O 1
ATOM 572 N N . LYS A 1 72 ? -9.129 14.164 -15.492 1.00 53.34 72 LYS A N 1
ATOM 573 C CA . LYS A 1 72 ? -10.168 13.653 -14.597 1.00 53.34 72 LYS A CA 1
ATOM 574 C C . LYS A 1 72 ? -10.786 12.343 -15.122 1.00 53.34 72 LYS A C 1
ATOM 576 O O . LYS A 1 72 ? -11.525 12.381 -16.100 1.00 53.34 72 LYS A O 1
ATOM 581 N N . GLY A 1 73 ? -10.504 11.222 -14.462 1.00 55.00 73 GLY A N 1
ATOM 582 C CA . GLY A 1 73 ? -11.211 9.965 -14.708 1.00 55.00 73 GLY A CA 1
ATOM 583 C C . GLY A 1 73 ? -10.355 8.740 -14.428 1.00 55.00 73 GLY A C 1
ATOM 584 O O . GLY A 1 73 ? -9.570 8.350 -15.280 1.00 55.00 73 GLY A O 1
ATOM 585 N N . THR A 1 74 ? -10.491 8.208 -13.211 1.00 58.47 74 THR A N 1
ATOM 586 C CA . THR A 1 74 ? -10.401 6.776 -12.865 1.00 58.47 74 THR A CA 1
ATOM 587 C C . THR A 1 74 ? -9.503 5.905 -13.757 1.00 58.47 74 THR A C 1
ATOM 589 O O . THR A 1 74 ? -9.907 5.477 -14.834 1.00 58.47 74 THR A O 1
ATOM 592 N N . MET A 1 75 ? -8.298 5.570 -13.270 1.00 68.19 75 MET A N 1
ATOM 593 C CA . MET A 1 75 ? -7.599 4.380 -13.774 1.00 68.19 75 MET A CA 1
ATOM 594 C C . MET A 1 75 ? -8.505 3.183 -13.493 1.00 68.19 75 MET A C 1
ATOM 596 O O . MET A 1 75 ? -8.788 2.910 -12.328 1.00 68.19 75 MET A O 1
ATOM 600 N N . HIS A 1 76 ? -8.970 2.511 -14.540 1.00 81.50 76 HIS A N 1
ATOM 601 C CA . HIS A 1 76 ? -9.805 1.332 -14.373 1.00 81.50 76 HIS A CA 1
ATOM 602 C C . HIS A 1 76 ? -8.938 0.129 -13.980 1.00 81.50 76 HIS A C 1
ATOM 604 O O . HIS A 1 76 ? -7.728 0.093 -14.246 1.00 81.50 76 HIS A O 1
ATOM 610 N N . VAL A 1 77 ? -9.555 -0.878 -13.367 1.00 86.88 77 VAL A N 1
ATOM 611 C CA . VAL A 1 77 ? -8.860 -2.067 -12.856 1.00 86.88 77 VAL A CA 1
ATOM 612 C C . VAL A 1 77 ? -8.012 -2.747 -13.943 1.00 86.88 77 VAL A C 1
ATOM 614 O O . VAL A 1 77 ? -6.862 -3.111 -13.681 1.00 86.88 77 VAL A O 1
ATOM 617 N N . GLU A 1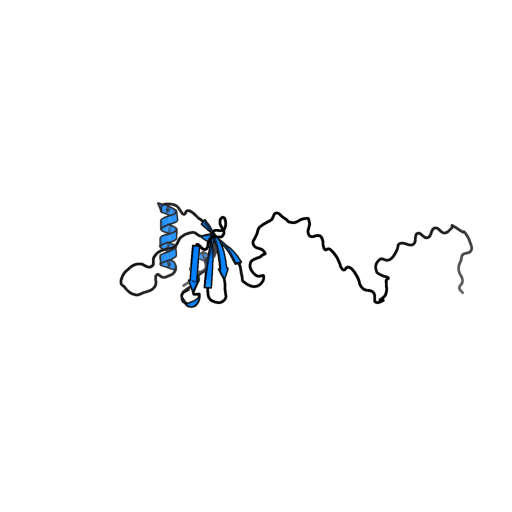 78 ? -8.495 -2.858 -15.190 1.00 88.00 78 GLU A N 1
ATOM 618 C CA . GLU A 1 78 ? -7.702 -3.500 -16.253 1.00 88.00 78 GLU A CA 1
ATOM 619 C C . GLU A 1 78 ? -6.446 -2.720 -16.648 1.00 88.00 78 GLU A C 1
ATOM 621 O O . GLU A 1 78 ? -5.468 -3.334 -17.084 1.00 88.00 78 GLU A O 1
ATOM 626 N N . ASP A 1 79 ? -6.426 -1.395 -16.488 1.00 87.25 79 ASP A N 1
ATOM 627 C CA . ASP A 1 79 ? -5.231 -0.600 -16.774 1.00 87.25 79 ASP A CA 1
ATOM 628 C C . ASP A 1 79 ? -4.128 -0.894 -15.756 1.00 87.25 79 ASP A C 1
ATOM 630 O O . ASP A 1 79 ? -2.962 -1.048 -16.135 1.00 87.25 79 ASP A O 1
ATOM 634 N N . GLY A 1 80 ? -4.501 -1.043 -14.481 1.00 88.81 80 GLY A N 1
ATOM 635 C CA . GLY A 1 80 ? -3.600 -1.493 -13.422 1.00 88.81 80 GLY A CA 1
ATOM 636 C C . GLY A 1 80 ? -3.043 -2.888 -13.708 1.00 88.81 80 GLY A C 1
ATOM 637 O O . GLY A 1 80 ? -1.830 -3.090 -13.669 1.00 88.81 80 GLY A O 1
ATOM 638 N N . LEU A 1 81 ? -3.902 -3.834 -14.102 1.00 91.44 81 LEU A N 1
ATOM 639 C CA . LEU A 1 81 ? -3.478 -5.195 -14.453 1.00 91.44 81 LEU A CA 1
ATOM 640 C C . LEU A 1 81 ? -2.560 -5.235 -15.674 1.00 91.44 81 LEU A C 1
ATOM 642 O O . LEU A 1 81 ? -1.596 -6.001 -15.691 1.00 91.44 81 LEU A O 1
ATOM 646 N N . ARG A 1 82 ? -2.842 -4.429 -16.705 1.00 91.25 82 ARG A N 1
ATOM 647 C CA . ARG A 1 82 ? -1.997 -4.345 -17.903 1.00 91.25 82 ARG A CA 1
ATOM 648 C C . ARG A 1 82 ? -0.602 -3.845 -17.541 1.00 91.25 82 ARG A C 1
ATOM 650 O O . ARG A 1 82 ? 0.377 -4.448 -17.973 1.00 91.25 82 ARG A O 1
ATOM 657 N N . LYS A 1 83 ? -0.516 -2.793 -16.718 1.00 91.06 83 LYS A N 1
ATOM 658 C CA . LYS A 1 83 ? 0.758 -2.264 -16.208 1.00 91.06 83 LYS A CA 1
ATOM 659 C C . LYS A 1 83 ? 1.496 -3.291 -15.352 1.00 91.06 83 LYS A C 1
ATOM 661 O O . LYS A 1 83 ? 2.689 -3.491 -15.558 1.00 91.06 83 LYS A O 1
ATOM 666 N N . LEU A 1 84 ? 0.790 -3.988 -14.460 1.00 92.94 84 LEU A N 1
ATOM 667 C CA . LEU A 1 84 ? 1.373 -5.030 -13.613 1.00 92.94 84 LEU A CA 1
ATOM 668 C C . LEU A 1 84 ? 1.980 -6.169 -14.446 1.00 92.94 84 LEU A C 1
ATOM 670 O O . LEU A 1 84 ? 3.135 -6.529 -14.244 1.00 92.94 84 LEU A O 1
ATOM 674 N N . ARG A 1 85 ? 1.250 -6.671 -15.451 1.00 92.31 85 ARG A N 1
ATOM 675 C CA . ARG A 1 85 ? 1.753 -7.702 -16.378 1.00 92.31 85 ARG A CA 1
ATOM 676 C C . ARG A 1 85 ? 2.910 -7.213 -17.237 1.00 92.31 85 ARG A C 1
ATOM 678 O O . ARG A 1 85 ? 3.809 -7.983 -17.559 1.00 92.31 85 ARG A O 1
ATOM 685 N N . GLN A 1 86 ? 2.882 -5.956 -17.669 1.00 92.94 86 GLN A N 1
ATOM 686 C CA . GLN A 1 86 ? 4.000 -5.387 -18.413 1.00 92.94 86 GLN A CA 1
ATOM 687 C C . GLN A 1 86 ? 5.263 -5.393 -17.545 1.00 92.94 86 GLN A C 1
ATOM 689 O O . GLN A 1 86 ? 6.289 -5.894 -17.991 1.00 92.94 86 GLN A O 1
ATOM 694 N N . MET A 1 87 ? 5.156 -4.921 -16.302 1.00 93.81 87 MET A N 1
ATOM 695 C CA . MET A 1 87 ? 6.258 -4.879 -15.341 1.00 93.81 87 MET A CA 1
ATOM 696 C C . MET A 1 87 ? 6.835 -6.273 -15.049 1.00 93.81 87 MET A C 1
ATOM 698 O O . MET A 1 87 ? 8.052 -6.441 -15.097 1.00 93.81 87 MET A O 1
ATOM 702 N N . GLU A 1 88 ? 5.978 -7.281 -14.852 1.00 93.94 88 GLU A N 1
ATOM 703 C CA . GLU A 1 88 ? 6.384 -8.689 -14.705 1.00 93.94 88 GLU A CA 1
ATOM 704 C C . GLU A 1 88 ? 7.284 -9.161 -15.853 1.00 93.94 88 GLU A C 1
ATOM 706 O O . GLU A 1 88 ? 8.322 -9.773 -15.613 1.00 93.94 88 GLU A O 1
ATOM 711 N N . ASN A 1 89 ? 6.924 -8.823 -17.093 1.00 94.06 89 ASN A N 1
ATOM 712 C CA . ASN A 1 89 ? 7.650 -9.269 -18.281 1.00 94.06 89 ASN A CA 1
ATOM 713 C C . ASN A 1 89 ? 8.919 -8.458 -18.580 1.00 94.06 89 ASN A C 1
ATOM 715 O O . ASN A 1 89 ? 9.809 -8.967 -19.257 1.00 94.06 89 ASN A O 1
ATOM 719 N N . THR A 1 90 ? 8.998 -7.194 -18.151 1.00 92.94 90 THR A N 1
ATOM 720 C CA . THR A 1 90 ? 10.104 -6.301 -18.538 1.00 92.94 90 THR A CA 1
ATOM 721 C C . THR A 1 90 ? 11.167 -6.142 -17.465 1.00 92.94 90 THR A C 1
ATOM 723 O O . THR A 1 90 ? 12.353 -6.200 -17.770 1.00 92.94 90 THR A O 1
ATOM 726 N N . THR A 1 91 ? 10.758 -5.892 -16.223 1.00 91.00 91 THR A N 1
ATOM 727 C CA . THR A 1 91 ? 11.669 -5.550 -15.116 1.00 91.00 91 THR A CA 1
ATOM 728 C C . THR A 1 91 ? 11.643 -6.587 -14.001 1.00 91.00 91 THR A C 1
ATOM 730 O O . THR A 1 91 ? 12.508 -6.560 -13.129 1.00 91.00 91 THR A O 1
ATOM 733 N N . GLY A 1 92 ? 10.655 -7.484 -14.021 1.00 91.94 92 GLY A N 1
ATOM 734 C CA . GLY A 1 92 ? 10.303 -8.314 -12.880 1.00 91.94 92 GLY A CA 1
ATOM 735 C C . GLY A 1 92 ? 9.511 -7.529 -11.833 1.00 91.94 92 GLY A C 1
ATOM 736 O O . GLY A 1 92 ? 9.430 -6.297 -11.868 1.00 91.94 92 GLY A O 1
ATOM 737 N N . ILE A 1 93 ? 8.912 -8.273 -10.906 1.00 92.69 93 ILE A N 1
ATOM 738 C CA . ILE A 1 93 ? 8.184 -7.742 -9.753 1.00 92.69 93 ILE A CA 1
ATOM 739 C C . ILE A 1 93 ? 8.928 -8.190 -8.504 1.00 92.69 93 ILE A C 1
ATOM 741 O O . ILE A 1 93 ? 9.120 -9.386 -8.288 1.00 92.69 93 ILE A O 1
ATOM 745 N N . TRP A 1 94 ? 9.332 -7.226 -7.687 1.00 93.19 94 TRP A N 1
ATOM 746 C CA . TRP A 1 94 ? 9.832 -7.490 -6.347 1.00 93.19 94 TRP A CA 1
ATOM 747 C C . TRP A 1 94 ? 8.667 -7.372 -5.382 1.00 93.19 94 TRP A C 1
ATOM 749 O O . TRP A 1 94 ? 8.029 -6.324 -5.321 1.00 93.19 94 TRP A O 1
ATOM 759 N N . THR A 1 95 ? 8.374 -8.455 -4.670 1.00 95.00 95 THR A N 1
ATOM 760 C CA . THR A 1 95 ? 7.274 -8.477 -3.712 1.00 95.00 95 THR A CA 1
ATOM 761 C C . THR A 1 95 ? 7.748 -8.084 -2.322 1.00 95.00 95 THR A C 1
ATOM 763 O O . THR A 1 95 ? 8.890 -8.349 -1.937 1.00 95.00 95 THR A O 1
ATOM 766 N N . MET A 1 96 ? 6.852 -7.464 -1.559 1.00 95.75 96 MET A N 1
ATOM 767 C CA . MET A 1 96 ? 7.080 -7.104 -0.161 1.00 95.75 96 MET A CA 1
ATOM 768 C C . MET A 1 96 ? 6.053 -7.807 0.725 1.00 95.75 96 MET A C 1
ATOM 770 O O . MET A 1 96 ? 4.860 -7.775 0.431 1.00 95.75 96 MET A O 1
ATOM 774 N N . ARG A 1 97 ? 6.512 -8.452 1.803 1.00 97.38 97 ARG A N 1
ATOM 775 C CA . ARG A 1 97 ? 5.626 -9.135 2.754 1.00 97.38 97 ARG A CA 1
ATOM 776 C C . ARG A 1 97 ? 4.968 -8.112 3.666 1.00 97.38 97 ARG A C 1
ATOM 778 O O . ARG A 1 97 ? 5.660 -7.416 4.404 1.00 97.38 97 ARG A O 1
ATOM 785 N N . CYS A 1 98 ? 3.645 -8.078 3.666 1.00 97.81 98 CYS A N 1
ATOM 786 C CA . CYS A 1 98 ? 2.866 -7.118 4.434 1.00 97.81 98 CYS A CA 1
ATOM 787 C C . CYS A 1 98 ? 1.746 -7.791 5.231 1.00 97.81 98 CYS A C 1
ATOM 789 O O . CYS A 1 98 ? 1.342 -8.924 4.954 1.00 97.81 98 CYS A O 1
ATOM 791 N N . ILE A 1 99 ? 1.214 -7.042 6.194 1.00 97.50 99 ILE A N 1
ATOM 792 C CA . ILE A 1 99 ? -0.056 -7.320 6.864 1.00 97.50 99 ILE A CA 1
ATOM 793 C C . ILE A 1 99 ? -1.062 -6.248 6.448 1.00 97.50 99 ILE A C 1
ATOM 795 O O . ILE A 1 99 ? -0.779 -5.057 6.553 1.00 97.50 99 ILE A O 1
ATOM 799 N N . LEU A 1 100 ? -2.240 -6.668 5.997 1.00 96.88 100 LEU A N 1
ATOM 800 C CA . LEU A 1 100 ? -3.379 -5.802 5.713 1.00 96.88 100 LEU A CA 1
ATOM 801 C C . LEU A 1 100 ? -4.376 -5.879 6.861 1.00 96.88 100 LEU A C 1
ATOM 803 O O . LEU A 1 100 ? -4.994 -6.924 7.073 1.00 96.88 100 LEU A O 1
ATOM 807 N N . LEU A 1 101 ? -4.555 -4.769 7.563 1.00 95.69 101 LEU A N 1
ATOM 808 C CA . LEU A 1 101 ? -5.565 -4.621 8.601 1.00 95.69 101 LEU A CA 1
ATOM 809 C C . LEU A 1 101 ? -6.779 -3.902 8.024 1.00 95.69 101 LEU A C 1
ATOM 811 O O . LEU A 1 101 ? -6.659 -2.830 7.423 1.00 95.69 101 LEU A O 1
ATOM 815 N N . VAL A 1 102 ? -7.955 -4.494 8.215 1.00 93.62 102 VAL A N 1
ATOM 816 C CA . VAL A 1 102 ? -9.228 -3.904 7.799 1.00 93.62 102 VAL A CA 1
ATOM 817 C C . VAL A 1 102 ? -9.964 -3.406 9.037 1.00 93.62 102 VAL A C 1
ATOM 819 O O . VAL A 1 102 ? -10.690 -4.149 9.696 1.00 93.62 102 VAL A O 1
ATOM 822 N N . GLU A 1 103 ? -9.778 -2.124 9.341 1.00 92.12 103 GLU A N 1
ATOM 823 C CA . GLU A 1 103 ? -10.494 -1.435 10.412 1.00 92.12 103 GLU A CA 1
ATOM 824 C C . GLU A 1 103 ? -11.840 -0.889 9.909 1.00 92.12 103 GLU A C 1
ATOM 826 O O . GLU A 1 103 ? -12.119 -0.798 8.711 1.00 92.12 103 GLU A O 1
ATOM 831 N N . ARG A 1 104 ? -12.680 -0.398 10.828 1.00 90.75 104 ARG A N 1
ATOM 832 C CA . ARG A 1 104 ? -13.988 0.190 10.464 1.00 90.75 104 ARG A CA 1
ATOM 833 C C . ARG A 1 104 ? -13.914 1.385 9.508 1.00 90.75 104 ARG A C 1
ATOM 835 O O . ARG A 1 104 ? -14.890 1.666 8.817 1.00 90.75 104 ARG A O 1
ATOM 842 N N . ARG A 1 105 ? -12.830 2.165 9.547 1.00 93.69 105 ARG A N 1
ATOM 843 C CA . ARG A 1 105 ? -12.695 3.430 8.790 1.00 93.69 105 ARG A CA 1
ATOM 844 C C . ARG A 1 105 ? -11.462 3.479 7.904 1.00 93.69 105 ARG A C 1
ATOM 846 O O . ARG A 1 105 ? -11.399 4.335 7.021 1.00 93.69 105 ARG A O 1
ATOM 853 N N . PHE A 1 106 ? -10.508 2.592 8.144 1.00 95.94 106 PHE A N 1
ATOM 854 C CA . PHE A 1 106 ? -9.210 2.606 7.500 1.00 95.94 106 PHE A CA 1
ATOM 855 C C . PHE A 1 106 ? -8.838 1.210 7.044 1.00 95.94 106 PHE A C 1
ATOM 857 O O . PHE A 1 106 ? -9.222 0.216 7.653 1.00 95.94 106 PHE A O 1
ATOM 864 N N . ILE A 1 107 ? -8.062 1.174 5.976 1.00 95.81 107 ILE A N 1
ATOM 865 C CA . ILE A 1 107 ? -7.252 0.020 5.642 1.00 95.81 107 ILE A CA 1
ATOM 866 C C . ILE A 1 107 ? -5.811 0.427 5.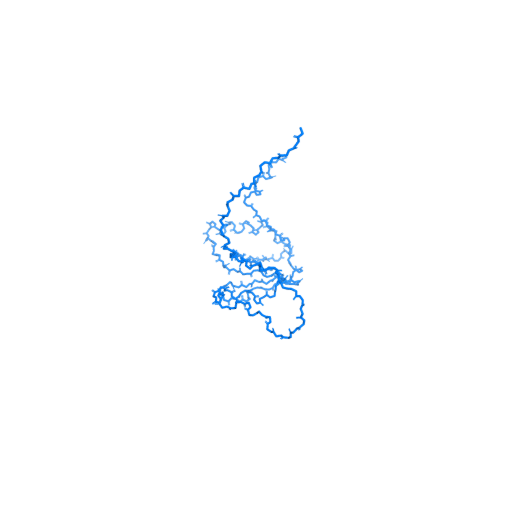916 1.00 95.81 107 ILE A C 1
ATOM 868 O O . ILE A 1 107 ? -5.382 1.509 5.496 1.00 95.81 107 ILE A O 1
ATOM 872 N N . VAL A 1 108 ? -5.107 -0.409 6.669 1.00 96.75 108 VAL A N 1
ATOM 873 C CA . VAL A 1 108 ? -3.725 -0.172 7.088 1.00 96.75 108 VAL A CA 1
ATOM 874 C C . VAL A 1 108 ? -2.856 -1.283 6.518 1.00 96.75 108 VAL A C 1
ATOM 876 O O . VAL A 1 108 ? -3.216 -2.457 6.596 1.00 96.75 108 VAL A O 1
ATOM 879 N N . ILE A 1 109 ? -1.726 -0.911 5.930 1.00 96.94 109 ILE A N 1
ATOM 880 C CA . ILE A 1 109 ? -0.705 -1.831 5.439 1.00 96.94 109 ILE A CA 1
ATOM 881 C C . ILE A 1 109 ? 0.507 -1.681 6.347 1.00 96.94 109 ILE A C 1
ATOM 883 O O . ILE A 1 109 ? 1.071 -0.592 6.451 1.00 96.94 109 ILE A O 1
ATOM 887 N N . LEU A 1 110 ? 0.905 -2.776 6.983 1.00 97.25 110 LEU A N 1
ATOM 888 C CA . LEU A 1 110 ? 2.113 -2.851 7.794 1.00 97.25 110 LEU A CA 1
ATOM 889 C C . LEU A 1 110 ? 3.173 -3.677 7.070 1.00 97.25 110 LEU A C 1
ATOM 891 O O . LEU A 1 110 ? 2.844 -4.680 6.428 1.00 97.25 110 LEU A O 1
ATOM 895 N N . ASP A 1 111 ? 4.441 -3.308 7.209 1.00 96.75 111 ASP A N 1
ATOM 896 C CA . ASP A 1 111 ? 5.539 -4.203 6.852 1.00 96.75 111 ASP A CA 1
ATOM 897 C C . ASP A 1 111 ? 5.543 -5.407 7.802 1.00 96.75 111 ASP A C 1
ATOM 899 O O . ASP A 1 111 ? 5.482 -5.251 9.023 1.00 96.75 111 ASP A O 1
ATOM 903 N N . LYS A 1 112 ? 5.609 -6.627 7.258 1.00 95.00 112 LYS A N 1
ATOM 904 C CA . LYS A 1 112 ? 5.525 -7.844 8.079 1.00 95.00 112 LYS A CA 1
ATOM 905 C C . LYS A 1 112 ? 6.747 -8.027 8.983 1.00 95.00 112 LYS A C 1
ATOM 907 O O . LYS A 1 112 ? 6.633 -8.662 10.029 1.00 95.00 112 LYS A O 1
ATOM 912 N N . ASN A 1 113 ? 7.912 -7.530 8.576 1.00 93.56 113 ASN A N 1
ATOM 913 C CA . ASN A 1 113 ? 9.164 -7.795 9.273 1.00 93.56 113 ASN A CA 1
ATOM 914 C C . ASN A 1 113 ? 9.430 -6.756 10.368 1.00 93.56 113 ASN A C 1
ATOM 916 O O . ASN A 1 113 ? 9.869 -7.123 11.455 1.00 93.56 113 ASN A O 1
ATOM 920 N N . SER A 1 114 ? 9.199 -5.473 10.080 1.00 95.06 114 SER A N 1
ATOM 921 C CA . SER A 1 114 ? 9.433 -4.370 11.016 1.00 95.06 114 SER A CA 1
ATOM 922 C C . SER A 1 114 ? 8.198 -4.001 11.838 1.00 95.06 114 SER A C 1
ATOM 924 O O . SER A 1 114 ? 8.346 -3.438 12.921 1.00 95.06 114 SER A O 1
ATOM 926 N N . GLY A 1 115 ? 6.992 -4.298 11.342 1.00 92.94 115 GLY A N 1
ATOM 927 C CA . GLY A 1 115 ? 5.733 -3.828 11.925 1.00 92.94 115 GLY A CA 1
ATOM 928 C C . GLY A 1 115 ? 5.441 -2.347 11.658 1.00 92.94 115 GLY A C 1
ATOM 929 O O . GLY A 1 115 ? 4.506 -1.800 12.240 1.00 92.94 115 GLY A O 1
ATOM 930 N N . GLU A 1 116 ? 6.231 -1.684 10.810 1.00 96.31 116 GLU A N 1
ATOM 931 C CA . GLU A 1 116 ? 6.044 -0.274 10.461 1.00 96.31 116 GLU A CA 1
ATOM 932 C C . GLU A 1 116 ? 4.772 -0.068 9.628 1.00 96.31 116 GLU A C 1
ATOM 934 O O . GLU A 1 116 ? 4.486 -0.846 8.717 1.00 96.31 116 GLU A O 1
ATOM 939 N N . GLU A 1 117 ? 4.024 1.002 9.916 1.00 96.88 117 GLU A N 1
ATOM 940 C CA . GLU A 1 117 ? 2.907 1.439 9.075 1.00 96.88 117 GLU A CA 1
ATOM 941 C C . GLU A 1 117 ? 3.438 2.006 7.757 1.00 96.88 117 GLU A C 1
ATOM 943 O O . GLU A 1 117 ? 4.038 3.078 7.723 1.00 96.88 117 GLU A O 1
ATOM 948 N N . LEU A 1 118 ? 3.192 1.279 6.670 1.00 95.69 118 LEU A N 1
ATOM 949 C CA . LEU A 1 118 ? 3.597 1.670 5.324 1.00 95.69 118 LEU A CA 1
ATOM 950 C C . LEU A 1 118 ? 2.575 2.612 4.694 1.00 95.69 118 LEU A C 1
ATOM 952 O O . LEU A 1 118 ? 2.927 3.641 4.121 1.00 95.69 118 LEU A O 1
ATOM 956 N N . GLU A 1 119 ? 1.295 2.250 4.789 1.00 95.44 119 GLU A N 1
ATOM 957 C CA . GLU A 1 119 ? 0.200 3.028 4.221 1.00 95.44 119 GLU A CA 1
ATOM 958 C C . GLU A 1 119 ? -1.054 2.924 5.085 1.00 95.44 119 GLU A C 1
ATOM 960 O O . GLU A 1 119 ? -1.392 1.865 5.614 1.00 95.44 119 GLU A O 1
ATOM 965 N N . ARG A 1 120 ? -1.802 4.025 5.154 1.00 95.81 120 ARG A N 1
ATOM 966 C CA . ARG A 1 120 ? -3.107 4.088 5.806 1.00 95.81 120 ARG A CA 1
ATOM 967 C C . ARG A 1 120 ? -4.054 4.933 4.981 1.00 95.81 120 ARG A C 1
ATOM 969 O O . ARG A 1 120 ? -3.872 6.144 4.847 1.00 95.81 120 ARG A O 1
ATOM 976 N N . PHE A 1 121 ? -5.100 4.305 4.457 1.00 94.81 121 PHE A N 1
ATOM 977 C CA . PHE A 1 121 ? -6.073 4.982 3.608 1.00 94.81 121 PHE A CA 1
ATOM 978 C C . PHE A 1 121 ? -7.497 4.864 4.162 1.00 94.81 121 PHE A C 1
ATOM 980 O O . PHE A 1 121 ? -7.901 3.802 4.643 1.00 94.81 121 PHE A O 1
ATOM 987 N N . PRO A 1 122 ? -8.290 5.952 4.117 1.00 96.19 122 PRO A N 1
ATOM 988 C CA . PRO A 1 122 ? -9.702 5.897 4.464 1.00 96.19 122 PRO A CA 1
ATOM 989 C C . PRO A 1 122 ? -10.468 4.944 3.540 1.00 96.19 122 PRO A C 1
ATOM 991 O O . PRO A 1 122 ? -10.394 5.075 2.318 1.00 96.19 122 PRO A O 1
ATOM 994 N N . VAL A 1 123 ? -11.289 4.060 4.114 1.00 93.81 123 VAL A N 1
ATOM 995 C CA . VAL A 1 123 ? -12.107 3.089 3.356 1.00 93.81 123 VAL A CA 1
ATOM 996 C C . VAL A 1 123 ? -13.000 3.784 2.318 1.00 93.81 123 VAL A C 1
ATOM 998 O O . VAL A 1 123 ? -13.189 3.273 1.222 1.00 93.81 123 VAL A O 1
ATOM 1001 N N . GLN A 1 124 ? -13.488 4.992 2.617 1.00 93.88 124 GLN A N 1
ATOM 1002 C CA . GLN A 1 124 ? -14.334 5.796 1.719 1.00 93.88 124 GLN A CA 1
ATOM 1003 C C . GLN A 1 124 ? -13.680 6.178 0.378 1.00 93.88 124 GLN A C 1
ATOM 1005 O O . GLN A 1 124 ? -14.386 6.583 -0.541 1.00 93.88 124 GLN A O 1
ATOM 1010 N N . TYR A 1 125 ? -12.351 6.087 0.263 1.00 91.31 125 TYR A N 1
ATOM 1011 C CA . TYR A 1 125 ? -11.631 6.375 -0.980 1.00 91.31 125 TYR A CA 1
ATOM 1012 C C . TYR A 1 125 ? -11.240 5.118 -1.759 1.00 91.31 125 TYR A C 1
ATOM 1014 O O . TYR A 1 125 ? -10.722 5.234 -2.869 1.00 91.31 125 TYR A O 1
ATOM 1022 N N . VAL A 1 126 ? -11.525 3.933 -1.217 1.00 90.50 126 VAL A N 1
ATOM 1023 C CA . VAL A 1 126 ? -11.319 2.662 -1.910 1.00 90.50 126 VAL A CA 1
ATOM 1024 C C . VAL A 1 126 ? -12.431 2.481 -2.927 1.00 90.50 126 VAL A C 1
ATOM 1026 O O . VAL A 1 126 ? -13.607 2.404 -2.576 1.00 90.50 126 VAL A O 1
ATOM 1029 N N . GLN A 1 127 ? -12.054 2.420 -4.196 1.00 87.94 127 GLN A N 1
ATOM 1030 C CA . GLN A 1 127 ? -12.974 2.220 -5.308 1.00 87.94 127 GLN A CA 1
ATOM 1031 C C . GLN A 1 127 ? -12.602 0.926 -6.033 1.00 87.94 127 GLN A C 1
ATOM 1033 O O . GLN A 1 127 ? -11.422 0.611 -6.164 1.00 87.94 127 GLN A O 1
ATOM 1038 N N . GLU A 1 128 ? -13.620 0.184 -6.471 1.00 86.88 128 GLU A N 1
ATOM 1039 C CA . GLU A 1 128 ? -13.484 -1.013 -7.318 1.00 86.88 128 GLU A CA 1
ATOM 1040 C C . GLU A 1 128 ? -12.536 -2.115 -6.771 1.00 86.88 128 GLU A C 1
ATOM 1042 O O . GLU A 1 128 ? -11.689 -2.627 -7.514 1.00 86.88 128 GLU A O 1
ATOM 1047 N N . PRO A 1 129 ? -12.655 -2.539 -5.490 1.00 90.69 129 PRO A N 1
ATOM 1048 C CA . PRO A 1 129 ? -11.847 -3.641 -4.970 1.00 90.69 129 PRO A CA 1
ATOM 1049 C C . PRO A 1 129 ? -12.133 -4.919 -5.767 1.00 90.69 129 PRO A C 1
ATOM 1051 O O . PRO A 1 129 ? -13.268 -5.390 -5.826 1.00 90.69 129 PRO A O 1
ATOM 1054 N N . THR A 1 130 ? -11.095 -5.483 -6.383 1.00 91.25 130 THR A N 1
ATOM 1055 C CA . THR A 1 130 ? -11.230 -6.602 -7.321 1.00 91.25 130 THR A CA 1
ATOM 1056 C C . THR A 1 130 ? -10.316 -7.753 -6.922 1.00 91.25 130 THR A C 1
ATOM 1058 O O . THR A 1 130 ? -9.118 -7.562 -6.727 1.00 91.25 130 THR A O 1
ATOM 1061 N N . ALA A 1 131 ? -10.877 -8.960 -6.845 1.00 92.06 131 ALA A N 1
ATOM 1062 C CA . ALA A 1 131 ? -10.129 -10.201 -6.675 1.00 92.06 131 ALA A CA 1
ATOM 1063 C C . ALA A 1 131 ? -10.111 -10.969 -8.001 1.00 92.06 131 ALA A C 1
ATOM 1065 O O . ALA A 1 131 ? -11.145 -11.106 -8.650 1.00 92.06 131 ALA A O 1
ATOM 1066 N N . ILE A 1 132 ? -8.940 -11.462 -8.407 1.00 87.00 132 ILE A N 1
ATOM 1067 C CA . ILE A 1 132 ? -8.761 -12.187 -9.669 1.00 87.00 132 ILE A CA 1
ATOM 1068 C C . ILE A 1 132 ? -8.149 -13.537 -9.362 1.00 87.00 132 ILE A C 1
ATOM 1070 O O . ILE A 1 132 ? -7.058 -13.623 -8.797 1.00 87.00 132 ILE A O 1
ATOM 1074 N N . PHE A 1 133 ? -8.825 -14.594 -9.793 1.00 87.00 133 PHE A N 1
ATOM 1075 C CA . PHE A 1 133 ? -8.347 -15.954 -9.613 1.00 87.00 133 PHE A CA 1
ATOM 1076 C C . PHE A 1 133 ? -7.855 -16.521 -10.942 1.00 87.00 133 PHE A C 1
ATOM 1078 O O . PHE A 1 133 ? -8.374 -16.212 -12.015 1.00 87.00 133 PHE A O 1
ATOM 1085 N N . LYS A 1 134 ? -6.863 -17.415 -10.886 1.00 75.81 134 LYS A N 1
ATOM 1086 C CA . LYS A 1 134 ? -6.251 -18.042 -12.073 1.00 75.81 134 LYS A CA 1
ATOM 1087 C C . LYS A 1 134 ? -7.275 -18.704 -13.018 1.00 75.81 134 LYS A C 1
ATOM 1089 O O . LYS A 1 134 ? -6.997 -18.835 -14.207 1.00 75.81 134 LYS A O 1
ATOM 1094 N N . ASN A 1 135 ? -8.449 -19.092 -12.510 1.00 65.25 135 ASN A N 1
ATOM 1095 C CA . ASN A 1 135 ? -9.501 -19.774 -13.267 1.00 65.25 135 ASN A CA 1
ATOM 1096 C C . ASN A 1 135 ? -10.560 -18.844 -13.907 1.00 65.25 135 ASN A C 1
ATOM 1098 O O . ASN A 1 135 ? -11.388 -19.318 -14.681 1.00 65.25 135 ASN A O 1
ATOM 1102 N N . ASP A 1 136 ? -10.537 -17.529 -13.657 1.00 58.44 136 ASP A N 1
ATOM 1103 C CA . ASP A 1 136 ? -11.542 -16.604 -14.224 1.00 58.44 136 ASP A CA 1
ATOM 1104 C C . ASP A 1 136 ? -11.381 -16.353 -15.732 1.00 58.44 136 ASP A C 1
ATOM 1106 O O . ASP A 1 136 ? -12.265 -15.802 -16.386 1.00 58.44 136 ASP A O 1
ATOM 1110 N N . ARG A 1 137 ? -10.291 -16.835 -16.338 1.00 52.97 137 ARG A N 1
ATOM 1111 C CA . ARG A 1 137 ? -10.057 -16.748 -17.788 1.00 52.97 137 ARG A CA 1
ATOM 1112 C C . ARG A 1 137 ? -11.005 -17.637 -18.617 1.00 52.97 137 ARG A C 1
ATOM 1114 O O . ARG A 1 137 ? -11.016 -17.518 -19.837 1.00 52.97 137 ARG A O 1
ATOM 1121 N N . ALA A 1 138 ? -11.791 -18.512 -17.984 1.00 50.81 138 ALA A N 1
ATOM 1122 C CA . ALA A 1 138 ? -12.646 -19.486 -18.669 1.00 50.81 138 ALA A CA 1
ATOM 1123 C C . ALA A 1 138 ? -14.090 -19.017 -18.951 1.00 50.81 138 ALA A C 1
ATOM 1125 O O . ALA A 1 138 ? -14.808 -19.721 -19.655 1.00 50.81 138 ALA A O 1
ATOM 1126 N N . ARG A 1 139 ? -14.552 -17.865 -18.434 1.00 48.28 139 ARG A N 1
ATOM 1127 C CA . ARG A 1 139 ? -15.964 -17.435 -18.606 1.00 48.28 139 ARG A CA 1
ATOM 1128 C C . ARG A 1 139 ? -16.232 -16.429 -19.724 1.00 48.28 139 ARG A C 1
ATOM 1130 O O . ARG A 1 139 ? -17.388 -16.123 -19.984 1.00 48.28 139 ARG A O 1
ATOM 1137 N N . SER A 1 140 ? -15.215 -15.964 -20.438 1.00 50.47 140 SER A N 1
ATOM 1138 C CA . SER A 1 140 ? -15.370 -15.029 -21.561 1.00 50.47 140 SER A CA 1
ATOM 1139 C C . SER A 1 140 ? -15.174 -15.715 -22.919 1.00 50.47 140 SER A C 1
ATOM 1141 O O . SER A 1 140 ? -14.355 -15.302 -23.728 1.00 50.47 140 SER A O 1
ATOM 1143 N N . THR A 1 141 ? -15.933 -16.784 -23.181 1.00 49.47 141 THR A N 1
ATOM 1144 C CA . THR A 1 141 ? -16.170 -17.308 -24.543 1.00 49.47 141 THR A CA 1
ATOM 1145 C C . THR A 1 141 ? -17.591 -17.863 -24.644 1.00 49.47 141 THR A C 1
ATOM 1147 O O . THR A 1 141 ? -17.785 -19.063 -24.536 1.00 49.47 141 THR A O 1
ATOM 1150 N N . THR A 1 142 ? -18.599 -17.000 -24.807 1.00 44.28 142 THR A N 1
ATOM 1151 C CA . THR A 1 142 ? -19.870 -17.298 -25.508 1.00 44.28 142 THR A CA 1
ATOM 1152 C C . THR A 1 142 ? -20.635 -15.984 -25.692 1.00 44.28 142 THR A C 1
ATOM 1154 O O . THR A 1 142 ? -21.258 -15.503 -24.749 1.00 44.28 142 THR A O 1
ATOM 1157 N N . THR A 1 143 ? -20.576 -15.389 -26.883 1.00 40.28 143 THR A N 1
ATOM 1158 C CA . THR A 1 143 ? -21.716 -14.779 -27.596 1.00 40.28 143 THR A CA 1
ATOM 1159 C C . THR A 1 143 ? -21.327 -14.688 -29.064 1.00 40.28 143 THR A C 1
ATOM 1161 O O . THR A 1 143 ? -20.207 -14.199 -29.329 1.00 40.28 143 THR A O 1
#

Foldseek 3Di:
DDDDDDDDDDDDDDDPPPDDPPDDDDDDDDDDDDPPDPDPPVPDDDPVPPDPPWDKDKDWDFDDDDPDDDDDDDPDPVNVVVVSVVCCVPVRTDIFIWMWTDDPFWTWIARPPPRDTPDIDGPVPDDDDDDDDPPPVPPPDDD

Secondary structure (DSSP, 8-state):
--------------------TT----------------SS-TTS-TTTTS-TTS-EEEEEE-------SSS-----HHHHHHHHHHHHHHT----EEEEEEE-SSEEEEEETTT--EEEEEEGGG--------TTGGGS----